Protein AF-A0A959HZF9-F1 (afdb_monomer_lite)

Foldseek 3Di:
DVVVVVVVVVVVVVVVPPPDDFFDKDFPDPDDDPPDDDDDPDWDWDQDPVRDIATPPDPTDMDTDDDDPDDPPDDDDDDDDHD

Structure (mmCIF, N/CA/C/O backbone):
data_AF-A0A959HZF9-F1
#
_entry.id   AF-A0A959HZF9-F1
#
loop_
_atom_site.group_PDB
_atom_site.id
_atom_site.type_symbol
_atom_site.label_atom_id
_atom_site.label_alt_id
_atom_site.label_comp_id
_atom_site.label_asym_id
_atom_site.label_entity_id
_atom_site.label_seq_id
_atom_site.pdbx_PDB_ins_code
_atom_site.Cartn_x
_atom_site.Cartn_y
_atom_site.Cartn_z
_atom_site.occupancy
_atom_site.B_iso_or_equiv
_atom_site.auth_seq_id
_atom_site.auth_comp_id
_atom_site.auth_asym_id
_atom_site.auth_atom_id
_atom_site.pdbx_PDB_model_num
ATOM 1 N N . MET A 1 1 ? -4.043 -8.209 50.930 1.00 60.91 1 MET A N 1
ATOM 2 C CA . MET A 1 1 ? -4.601 -9.075 49.861 1.00 60.91 1 MET A CA 1
ATOM 3 C C . MET A 1 1 ? -5.463 -8.310 48.856 1.00 60.91 1 MET A C 1
ATOM 5 O O . MET A 1 1 ? -5.142 -8.357 47.681 1.00 60.91 1 MET A O 1
ATOM 9 N N . LYS A 1 2 ? -6.470 -7.525 49.279 1.00 56.38 2 LYS A N 1
ATOM 10 C CA . LYS A 1 2 ? -7.315 -6.726 48.359 1.00 56.38 2 LYS A CA 1
ATOM 11 C C . LYS A 1 2 ? -6.530 -5.779 47.431 1.00 56.38 2 LYS A C 1
ATOM 13 O O . LYS A 1 2 ? -6.835 -5.712 46.251 1.00 56.38 2 LYS A O 1
ATOM 18 N N . LYS A 1 3 ? -5.481 -5.112 47.938 1.00 59.41 3 LYS A N 1
ATOM 19 C CA . LYS A 1 3 ? -4.611 -4.216 47.143 1.00 59.41 3 LYS A CA 1
ATOM 20 C C . LYS A 1 3 ? -3.777 -4.954 46.083 1.00 59.41 3 LYS A C 1
ATOM 22 O O . LYS A 1 3 ? -3.567 -4.417 45.007 1.00 59.41 3 LYS A O 1
ATOM 27 N N . LEU A 1 4 ? -3.353 -6.187 46.378 1.00 69.69 4 LEU A N 1
ATOM 28 C CA . LEU A 1 4 ? -2.607 -7.038 45.443 1.00 69.69 4 LEU A CA 1
ATOM 29 C C . LEU A 1 4 ? -3.531 -7.590 44.347 1.00 69.69 4 LEU A C 1
ATOM 31 O O . LEU A 1 4 ? -3.169 -7.588 43.177 1.00 69.69 4 LEU A O 1
ATOM 35 N N . LEU A 1 5 ? -4.758 -7.966 44.726 1.00 70.81 5 LEU A N 1
ATOM 36 C CA . LEU A 1 5 ? -5.807 -8.373 43.788 1.00 70.81 5 LEU A CA 1
ATOM 37 C C . LEU A 1 5 ? -6.198 -7.225 42.839 1.00 70.81 5 LEU A C 1
ATOM 39 O O . LEU A 1 5 ? -6.410 -7.446 41.652 1.00 70.81 5 LEU A O 1
ATOM 43 N N . LEU A 1 6 ? -6.250 -5.991 43.357 1.00 69.19 6 LEU A N 1
ATOM 44 C CA . LEU A 1 6 ? -6.536 -4.793 42.565 1.00 69.19 6 LEU A CA 1
ATOM 45 C C . LEU A 1 6 ? -5.406 -4.483 41.571 1.00 69.19 6 LEU A C 1
ATOM 47 O O . LEU A 1 6 ? -5.687 -4.168 40.420 1.00 69.19 6 LEU A O 1
ATOM 51 N N . LEU A 1 7 ? -4.142 -4.606 41.994 1.00 67.88 7 LEU A N 1
ATOM 52 C CA . LEU A 1 7 ? -2.980 -4.376 41.128 1.00 67.88 7 LEU A CA 1
ATOM 53 C C . LEU A 1 7 ? -2.941 -5.375 39.961 1.00 67.88 7 LEU A C 1
ATOM 55 O O . LEU A 1 7 ? -2.714 -4.979 38.822 1.00 67.88 7 LEU A O 1
ATOM 59 N N . LEU A 1 8 ? -3.232 -6.650 40.241 1.00 69.81 8 LEU A N 1
ATOM 60 C CA . LEU A 1 8 ? -3.302 -7.707 39.230 1.00 69.81 8 LEU A CA 1
ATOM 61 C C . LEU A 1 8 ? -4.479 -7.501 38.258 1.00 69.81 8 LEU A C 1
ATOM 63 O O . LEU A 1 8 ? -4.358 -7.754 37.065 1.00 69.81 8 LEU A O 1
ATOM 67 N N . ALA A 1 9 ? -5.616 -6.991 38.738 1.00 62.91 9 ALA A N 1
ATOM 68 C CA . ALA A 1 9 ? -6.760 -6.673 37.882 1.00 62.91 9 ALA A CA 1
ATOM 69 C C . ALA A 1 9 ? -6.507 -5.461 36.961 1.00 62.91 9 ALA A C 1
ATOM 71 O O . ALA A 1 9 ? -7.073 -5.389 35.869 1.00 62.91 9 ALA A O 1
ATOM 72 N N . VAL A 1 10 ? -5.664 -4.509 37.379 1.00 63.72 10 VAL A N 1
ATOM 73 C CA . VAL A 1 10 ? -5.289 -3.334 36.573 1.00 63.72 10 VAL A CA 1
ATOM 74 C C . VAL A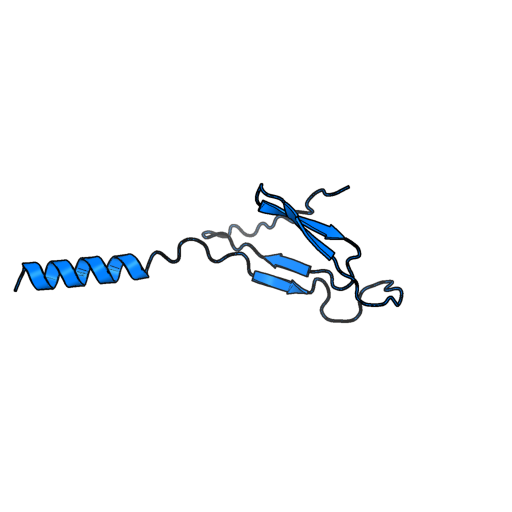 1 10 ? -4.301 -3.708 35.464 1.00 63.72 10 VAL A C 1
ATOM 76 O O . VAL A 1 10 ? -4.466 -3.241 34.337 1.00 63.72 10 VAL A O 1
ATOM 79 N N . THR A 1 11 ? -3.333 -4.592 35.726 1.00 60.97 11 THR A N 1
ATOM 80 C CA . THR A 1 11 ? -2.369 -5.035 34.702 1.00 60.97 11 THR A CA 1
ATOM 81 C C . THR A 1 11 ? -3.017 -5.888 33.608 1.00 60.97 11 THR A C 1
ATOM 83 O O . THR A 1 11 ? -2.675 -5.728 32.440 1.00 60.97 11 THR A O 1
ATOM 86 N N . VAL A 1 12 ? -4.018 -6.712 33.943 1.00 59.78 12 VAL A N 1
ATOM 87 C CA . VAL A 1 12 ? -4.763 -7.538 32.966 1.00 59.78 12 VAL A CA 1
ATOM 88 C C . VAL A 1 12 ? -5.607 -6.702 31.991 1.00 59.78 12 VAL A C 1
ATOM 90 O O . VAL A 1 12 ? -5.804 -7.102 30.847 1.00 59.78 12 VAL A O 1
ATOM 93 N N . LYS A 1 13 ? -6.095 -5.519 32.390 1.00 54.03 13 LYS A N 1
ATOM 94 C CA . LYS A 1 13 ? -6.854 -4.642 31.477 1.00 54.03 13 LYS A CA 1
ATOM 95 C C . LYS A 1 13 ? -5.972 -3.937 30.445 1.00 54.03 13 LYS A C 1
ATOM 97 O O . LYS A 1 13 ? -6.469 -3.568 29.386 1.00 54.03 13 LYS A O 1
ATOM 102 N N . MET A 1 14 ? -4.685 -3.752 30.739 1.00 56.12 14 MET A N 1
ATOM 103 C CA . MET A 1 14 ? -3.768 -2.991 29.887 1.00 56.12 14 MET A CA 1
ATOM 104 C C . MET A 1 14 ? -3.288 -3.799 28.669 1.00 56.12 14 MET A C 1
ATOM 106 O O . MET A 1 14 ? -3.024 -3.220 27.620 1.00 56.12 14 MET A O 1
ATOM 110 N N . THR A 1 15 ? -3.264 -5.132 28.759 1.00 53.72 15 THR A N 1
ATOM 111 C CA . THR A 1 15 ? -2.912 -6.036 27.647 1.00 53.72 15 THR A CA 1
ATOM 112 C C . THR A 1 15 ? -4.027 -6.242 26.618 1.00 53.72 15 THR A C 1
ATOM 114 O O . THR A 1 15 ? -3.759 -6.776 25.549 1.00 53.72 15 THR A O 1
ATOM 117 N N . LEU A 1 16 ? -5.258 -5.791 26.886 1.00 50.31 16 LEU A N 1
ATOM 118 C CA . LEU A 1 16 ? -6.369 -5.836 25.921 1.00 50.31 16 LEU A CA 1
ATOM 119 C C . LEU A 1 16 ? -6.499 -4.547 25.088 1.00 50.31 16 LEU A C 1
ATOM 121 O O . LEU A 1 16 ? -7.401 -4.434 24.260 1.00 50.31 16 LEU A O 1
ATOM 125 N N . LEU A 1 17 ? -5.589 -3.581 25.271 1.00 45.84 17 LEU A N 1
ATOM 126 C CA . LEU A 1 17 ? -5.479 -2.370 24.450 1.00 45.84 17 LEU A CA 1
ATOM 127 C C . LEU A 1 17 ? -4.614 -2.592 23.192 1.00 45.84 17 LEU A C 1
ATOM 129 O O . LEU A 1 17 ? -3.866 -1.712 22.774 1.00 45.84 17 LEU A O 1
ATOM 133 N N . SER A 1 18 ? -4.772 -3.730 22.515 1.00 51.12 18 SER A N 1
ATOM 134 C CA . SER A 1 18 ? -4.402 -3.863 21.096 1.00 51.12 18 SER A CA 1
ATOM 135 C C . SER A 1 18 ? -5.448 -3.124 20.249 1.00 51.12 18 SER A C 1
ATOM 137 O O . SER A 1 18 ? -6.250 -3.706 19.523 1.00 51.12 18 SER A O 1
ATOM 139 N N . GLY A 1 19 ? -5.532 -1.809 20.447 1.00 47.25 19 GLY A N 1
ATOM 140 C CA . GLY A 1 19 ? -6.425 -0.919 19.728 1.00 47.25 19 GLY A CA 1
ATOM 141 C C . GLY A 1 19 ? -5.860 -0.613 18.349 1.00 47.25 19 GLY A C 1
ATOM 142 O O . GLY A 1 19 ? -4.949 0.198 18.241 1.00 47.25 19 GLY A O 1
ATOM 143 N N . GLN A 1 20 ? -6.498 -1.200 17.333 1.00 50.25 20 GLN A N 1
ATOM 144 C CA . GLN A 1 20 ? -6.249 -1.069 15.890 1.00 50.25 20 GLN A CA 1
ATOM 145 C C . GLN A 1 20 ? -5.152 -2.000 15.366 1.00 50.25 20 GLN A C 1
ATOM 147 O O . GLN A 1 20 ? -3.992 -1.623 15.233 1.00 50.25 20 GLN A O 1
ATOM 152 N N . GLU A 1 21 ? -5.557 -3.218 15.004 1.00 56.78 21 GLU A N 1
ATOM 153 C CA . GLU A 1 21 ? -4.819 -3.997 14.014 1.00 56.78 21 GLU A CA 1
ATOM 154 C C . GLU A 1 21 ? -4.757 -3.151 12.735 1.00 56.78 21 GLU A C 1
ATOM 156 O O . GLU A 1 21 ? 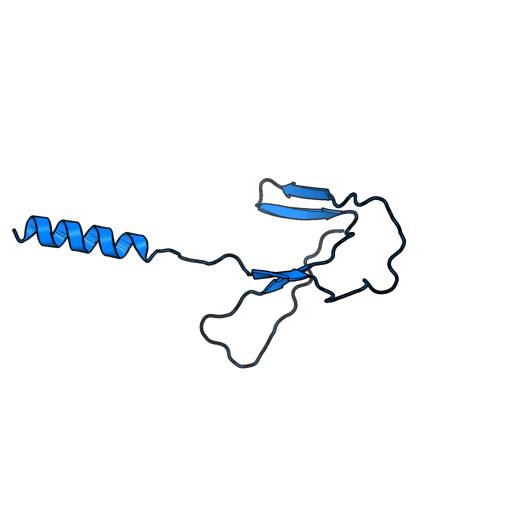-5.792 -2.792 12.163 1.00 56.78 21 GLU A O 1
ATOM 161 N N . GLY A 1 22 ? -3.550 -2.739 12.339 1.00 68.12 22 GLY A N 1
ATOM 162 C CA . GLY A 1 22 ? -3.325 -2.170 11.014 1.00 68.12 22 GLY A CA 1
ATOM 163 C C . GLY A 1 22 ? -3.888 -3.131 9.968 1.00 68.12 22 GLY A C 1
ATOM 164 O O . GLY A 1 22 ? -3.831 -4.344 10.157 1.00 68.12 22 GLY A O 1
ATOM 165 N N . GLY A 1 23 ? -4.501 -2.596 8.911 1.00 81.50 23 GLY A N 1
ATOM 166 C CA . GLY A 1 23 ? -5.173 -3.424 7.913 1.00 81.50 23 GLY A CA 1
ATOM 167 C C . GLY A 1 23 ? -4.260 -4.515 7.342 1.00 81.50 23 GLY A C 1
ATOM 168 O O . GLY A 1 23 ? -3.041 -4.355 7.253 1.00 81.50 23 GLY A O 1
ATOM 169 N N . GLU A 1 24 ? -4.860 -5.631 6.948 1.00 90.50 24 GLU A N 1
ATOM 170 C CA . GLU A 1 24 ? -4.133 -6.792 6.433 1.00 90.50 24 GLU A CA 1
ATOM 171 C C . GLU A 1 24 ? -3.800 -6.579 4.953 1.00 90.50 24 GLU A C 1
ATOM 173 O O . GLU A 1 24 ? -4.678 -6.218 4.170 1.00 90.50 24 GLU A O 1
ATOM 178 N N . THR A 1 25 ? -2.534 -6.745 4.565 1.00 90.88 25 THR A N 1
ATOM 179 C CA . THR A 1 25 ? -2.079 -6.458 3.195 1.00 90.88 25 THR A CA 1
ATOM 180 C C . THR A 1 25 ? -1.943 -7.737 2.383 1.00 90.88 25 THR A C 1
ATOM 182 O O . THR A 1 25 ? -1.335 -8.703 2.836 1.00 90.88 25 THR A O 1
ATOM 185 N N . PHE A 1 26 ? -2.479 -7.716 1.167 1.00 93.81 26 PHE A N 1
ATOM 186 C CA . PHE A 1 26 ? -2.505 -8.845 0.246 1.00 93.81 26 PHE A CA 1
ATOM 187 C C . PHE A 1 26 ? -1.989 -8.430 -1.136 1.00 93.81 26 PHE A C 1
ATOM 189 O O . PHE A 1 26 ? -2.161 -7.268 -1.521 1.00 93.81 26 PHE A O 1
ATOM 196 N N . PRO A 1 27 ? -1.416 -9.360 -1.921 1.00 93.94 27 PRO A N 1
ATOM 197 C CA . PRO A 1 27 ? -1.205 -9.149 -3.349 1.00 93.94 27 PRO A CA 1
ATOM 198 C C . PRO A 1 27 ? -2.526 -8.813 -4.043 1.00 93.94 27 PRO A C 1
ATOM 200 O O . PRO A 1 27 ? -3.547 -9.444 -3.777 1.00 93.94 27 PRO A O 1
ATOM 203 N N . LEU A 1 28 ? -2.510 -7.840 -4.954 1.00 94.31 28 LEU A N 1
ATOM 204 C CA . LEU A 1 28 ? -3.693 -7.494 -5.745 1.00 94.31 28 LEU A CA 1
ATOM 205 C C . LEU A 1 28 ? -4.091 -8.618 -6.701 1.00 94.31 28 LEU A C 1
ATOM 207 O O . LEU A 1 28 ? -5.277 -8.832 -6.945 1.00 94.31 28 LEU A O 1
ATOM 211 N N . TYR A 1 29 ? -3.101 -9.347 -7.211 1.00 94.12 29 TYR A N 1
ATOM 212 C CA . TYR A 1 29 ? -3.304 -10.473 -8.108 1.00 94.12 29 TYR A CA 1
ATOM 213 C C . TYR A 1 29 ? -2.772 -11.758 -7.459 1.00 94.12 29 TYR A C 1
ATOM 215 O O . TYR A 1 29 ? -1.681 -11.739 -6.893 1.00 94.12 29 TYR A O 1
ATOM 223 N N . PRO A 1 30 ? -3.504 -12.883 -7.550 1.00 90.06 30 PRO A N 1
ATOM 224 C CA . PRO A 1 30 ? -3.058 -14.171 -7.015 1.00 90.06 30 PRO A CA 1
ATOM 225 C C . PRO A 1 30 ? -1.995 -14.863 -7.887 1.00 90.06 30 PRO A C 1
ATOM 227 O O . PRO A 1 30 ? -1.435 -15.874 -7.474 1.00 90.06 30 PRO A O 1
ATOM 230 N N . GLY A 1 31 ? -1.745 -14.356 -9.097 1.00 89.88 31 GLY A N 1
ATOM 231 C CA . GLY A 1 31 ? -0.815 -14.922 -10.072 1.00 89.88 31 GLY A CA 1
ATOM 232 C C . GLY A 1 31 ? -0.125 -13.825 -10.877 1.00 89.88 31 GLY A C 1
ATOM 233 O O . GLY A 1 31 ? 0.256 -12.795 -10.324 1.00 89.88 31 GLY A O 1
ATOM 234 N N . GLU A 1 32 ? 0.026 -14.037 -12.183 1.00 90.94 32 GLU A N 1
ATOM 235 C CA . GLU A 1 32 ? 0.688 -13.068 -13.060 1.00 90.94 32 GLU A CA 1
ATOM 236 C C . GLU A 1 32 ? -0.023 -11.708 -13.062 1.00 90.94 32 GLU A C 1
ATOM 238 O O . GLU A 1 32 ? -1.252 -11.614 -13.130 1.00 90.94 32 GLU A O 1
ATOM 243 N N . ILE A 1 33 ? 0.771 -10.638 -12.999 1.00 91.88 33 ILE A N 1
ATOM 244 C CA . ILE A 1 33 ? 0.271 -9.266 -13.064 1.00 91.88 33 ILE A CA 1
ATOM 245 C C . ILE A 1 33 ? -0.122 -8.971 -14.522 1.00 91.88 33 ILE A C 1
ATOM 247 O O . ILE A 1 33 ? 0.718 -9.105 -15.419 1.00 91.88 33 ILE A O 1
ATOM 251 N N . PRO A 1 34 ? -1.366 -8.536 -14.797 1.00 93.19 34 PRO A N 1
ATOM 252 C CA . PRO A 1 34 ? -1.801 -8.237 -16.156 1.00 93.19 34 PRO A CA 1
ATOM 253 C C . PRO A 1 34 ? -0.912 -7.188 -16.833 1.00 93.19 34 PRO A C 1
ATOM 255 O O . PRO A 1 34 ? -0.655 -6.125 -16.269 1.00 93.19 34 PRO A O 1
ATOM 258 N N . ASN A 1 35 ? -0.486 -7.468 -18.069 1.00 91.69 35 ASN A N 1
ATOM 259 C CA . ASN A 1 35 ? 0.371 -6.589 -18.878 1.00 91.69 35 ASN A CA 1
ATOM 260 C C . ASN A 1 35 ? 1.716 -6.226 -18.221 1.00 91.69 35 ASN A C 1
ATOM 262 O O . ASN A 1 35 ? 2.279 -5.166 -18.517 1.00 91.69 35 ASN A O 1
ATOM 266 N N . PHE A 1 36 ? 2.236 -7.084 -17.338 1.00 89.12 36 PHE A N 1
ATOM 267 C CA . PHE A 1 36 ? 3.539 -6.873 -16.719 1.00 89.12 36 PHE A CA 1
ATOM 268 C C . PHE A 1 36 ? 4.637 -6.758 -17.777 1.00 89.12 36 PHE A C 1
ATOM 270 O O . PHE A 1 36 ? 4.803 -7.624 -18.638 1.00 89.12 36 PHE A O 1
ATOM 277 N N . LYS A 1 37 ? 5.405 -5.674 -17.699 1.00 86.94 37 LYS A N 1
ATOM 278 C CA . LYS A 1 37 ? 6.628 -5.500 -18.478 1.00 86.94 37 LYS A CA 1
ATOM 279 C C . LYS A 1 37 ? 7.788 -5.836 -17.564 1.00 86.94 37 LYS A C 1
ATOM 281 O O . LYS A 1 37 ? 7.913 -5.221 -16.509 1.00 86.94 37 LYS A O 1
ATOM 286 N N . ALA A 1 38 ? 8.611 -6.795 -17.977 1.00 84.69 38 ALA A N 1
ATOM 287 C CA . ALA A 1 38 ? 9.786 -7.183 -17.216 1.00 84.69 38 ALA A CA 1
ATOM 288 C C . ALA A 1 38 ? 10.652 -5.951 -16.916 1.00 84.69 38 ALA A C 1
ATOM 290 O O . ALA A 1 38 ? 11.045 -5.210 -17.820 1.00 84.69 38 ALA A O 1
ATOM 291 N N . SER A 1 39 ? 10.920 -5.744 -15.635 1.00 82.38 39 SER A N 1
ATOM 292 C CA . SER A 1 39 ? 11.800 -4.709 -15.120 1.00 82.38 39 SER A CA 1
ATOM 293 C C . SER A 1 39 ? 12.548 -5.272 -13.923 1.00 82.38 39 SER A C 1
ATOM 295 O O . SER A 1 39 ? 12.033 -6.147 -13.224 1.00 82.38 39 SER A O 1
ATOM 297 N N . GLU A 1 40 ? 13.732 -4.735 -13.648 1.00 80.75 40 GLU A N 1
ATOM 298 C CA . GLU A 1 40 ? 14.367 -4.959 -12.352 1.00 80.75 40 GLU A CA 1
ATOM 299 C C . GLU A 1 40 ? 13.414 -4.478 -11.239 1.00 80.75 40 GLU A C 1
ATOM 301 O O . GLU A 1 40 ? 12.801 -3.410 -11.385 1.00 80.75 40 GLU A O 1
ATOM 306 N N . PRO A 1 41 ? 13.220 -5.250 -10.155 1.00 66.88 41 PRO A N 1
ATOM 307 C CA . PRO A 1 41 ? 12.354 -4.845 -9.059 1.00 66.88 41 PRO A CA 1
ATOM 308 C C . PRO A 1 41 ? 12.972 -3.643 -8.341 1.00 66.88 41 PRO A C 1
ATOM 310 O O . PRO A 1 41 ? 13.899 -3.775 -7.546 1.00 66.88 41 PRO A O 1
ATOM 313 N N . LEU A 1 42 ? 12.442 -2.455 -8.633 1.00 77.06 42 LEU A N 1
ATOM 314 C CA . LEU A 1 42 ? 12.853 -1.193 -8.023 1.00 77.06 42 LEU A CA 1
ATOM 315 C C . LEU A 1 42 ? 11.649 -0.463 -7.421 1.00 77.06 42 LEU A C 1
ATOM 317 O O . LEU A 1 42 ? 11.482 0.734 -7.631 1.00 77.06 42 LEU A O 1
ATOM 321 N N . GLU A 1 43 ? 10.784 -1.175 -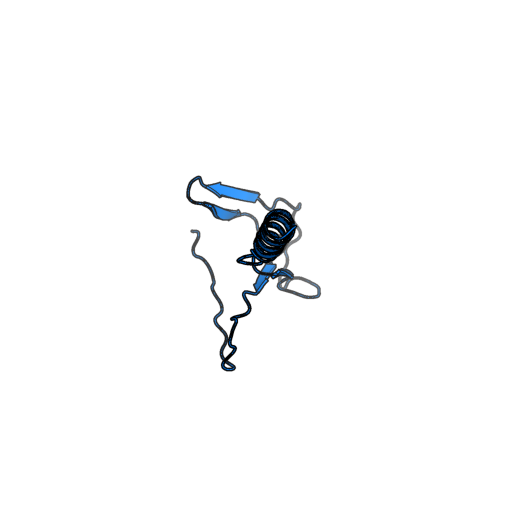6.693 1.00 87.12 43 GLU A N 1
ATOM 322 C CA . GLU A 1 43 ? 9.717 -0.494 -5.958 1.00 87.12 43 GLU A CA 1
ATOM 323 C C . GLU A 1 43 ? 10.333 0.420 -4.894 1.00 87.12 43 GLU A C 1
ATOM 325 O O . GLU A 1 43 ? 11.149 -0.004 -4.072 1.00 87.12 43 GLU A O 1
ATOM 330 N N . GLN A 1 44 ? 9.944 1.691 -4.921 1.00 88.50 44 GLN A N 1
ATOM 331 C CA . GLN A 1 44 ? 10.417 2.694 -3.978 1.00 88.50 44 GLN A CA 1
ATOM 332 C C . GLN A 1 44 ? 9.273 3.119 -3.077 1.00 88.50 44 GLN A C 1
ATOM 334 O O . GLN A 1 44 ? 8.199 3.474 -3.558 1.00 88.50 44 GLN A O 1
ATOM 339 N N . VAL A 1 45 ? 9.523 3.119 -1.769 1.00 88.19 45 VAL A N 1
ATOM 340 C CA . VAL A 1 45 ? 8.562 3.568 -0.762 1.00 88.19 45 VAL A CA 1
ATOM 341 C C . VAL A 1 45 ? 9.165 4.741 -0.001 1.00 88.19 45 VAL A C 1
ATOM 343 O O . VAL A 1 45 ? 10.099 4.572 0.780 1.00 88.19 45 VAL A O 1
ATOM 346 N N . GLU A 1 46 ? 8.599 5.927 -0.191 1.00 89.19 46 GLU A N 1
ATOM 347 C CA . GLU A 1 46 ? 8.917 7.116 0.595 1.00 89.19 46 GLU A CA 1
ATOM 348 C C . GLU A 1 46 ? 7.832 7.314 1.656 1.00 89.19 46 GLU A C 1
ATOM 350 O O . GLU A 1 46 ? 6.645 7.390 1.340 1.00 89.19 46 GLU A O 1
ATOM 355 N N . THR A 1 47 ? 8.223 7.404 2.928 1.00 89.38 47 THR A N 1
ATOM 356 C CA . THR A 1 47 ? 7.301 7.790 4.006 1.00 89.38 47 THR A CA 1
ATOM 357 C C . THR A 1 47 ? 7.592 9.226 4.401 1.00 89.38 47 THR A C 1
ATOM 359 O O . THR A 1 47 ? 8.660 9.527 4.933 1.00 89.38 47 THR A O 1
ATOM 362 N N . ARG A 1 48 ? 6.644 10.122 4.134 1.00 85.00 48 ARG A N 1
ATOM 363 C CA . ARG A 1 48 ? 6.767 11.540 4.475 1.00 85.00 48 ARG A CA 1
ATOM 364 C C . ARG A 1 48 ? 6.543 11.772 5.974 1.00 85.00 48 ARG A C 1
ATOM 366 O O . ARG A 1 48 ? 5.887 10.958 6.626 1.00 85.00 48 ARG A O 1
ATOM 373 N N . PRO A 1 49 ? 7.001 12.910 6.535 1.00 88.56 49 P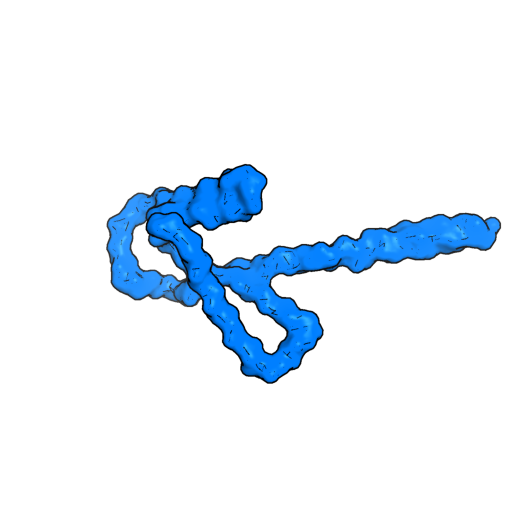RO A N 1
ATOM 374 C CA . PRO A 1 49 ? 6.826 13.224 7.959 1.00 88.56 49 PRO A CA 1
ATOM 375 C C . PRO A 1 49 ? 5.367 13.233 8.443 1.00 88.56 49 PRO A C 1
ATOM 377 O O . PRO A 1 49 ? 5.110 13.027 9.623 1.00 88.56 49 PRO A O 1
ATOM 380 N N . ASN A 1 50 ? 4.404 13.447 7.540 1.00 84.38 50 ASN A N 1
ATOM 381 C CA . ASN A 1 50 ? 2.968 13.383 7.831 1.00 84.38 50 ASN A CA 1
ATOM 382 C C . ASN A 1 50 ? 2.400 11.945 7.845 1.00 84.38 50 ASN A C 1
ATOM 384 O O . ASN A 1 50 ? 1.187 11.773 7.933 1.00 84.38 50 ASN A O 1
ATOM 388 N N . GLY A 1 51 ? 3.249 10.920 7.714 1.00 81.06 51 GLY A N 1
ATOM 389 C CA . GLY A 1 51 ? 2.858 9.510 7.665 1.00 81.06 51 GLY A CA 1
ATOM 390 C C . GLY A 1 51 ? 2.319 9.045 6.310 1.00 81.06 51 GLY A C 1
ATOM 391 O O . GLY A 1 51 ? 1.980 7.871 6.163 1.00 81.06 51 GLY A O 1
ATOM 392 N N . GLN A 1 52 ? 2.245 9.925 5.306 1.00 81.75 52 GLN A N 1
ATOM 393 C CA . GLN A 1 52 ? 1.821 9.542 3.965 1.00 81.75 52 GLN A CA 1
ATOM 394 C C . GLN A 1 52 ? 2.920 8.730 3.280 1.00 81.75 52 GLN A C 1
ATOM 396 O O . GLN A 1 52 ? 4.083 9.137 3.242 1.00 81.75 52 GLN A O 1
ATOM 401 N N . ARG A 1 53 ? 2.529 7.592 2.706 1.00 85.00 53 ARG A N 1
ATOM 402 C CA . ARG A 1 53 ? 3.409 6.747 1.901 1.00 85.00 53 ARG A CA 1
ATOM 403 C C . ARG A 1 53 ? 3.224 7.075 0.425 1.00 85.00 53 ARG A C 1
ATOM 405 O O . ARG A 1 53 ? 2.096 7.089 -0.059 1.00 85.00 53 ARG A O 1
ATOM 412 N N . PHE A 1 54 ? 4.327 7.313 -0.266 1.00 87.00 54 PHE A N 1
ATOM 413 C CA . PHE A 1 54 ? 4.403 7.400 -1.719 1.00 87.00 54 PHE A CA 1
ATOM 414 C C . PHE A 1 54 ? 5.107 6.153 -2.228 1.00 87.00 54 PHE A C 1
ATOM 416 O O . PHE A 1 54 ? 6.171 5.796 -1.723 1.00 87.00 54 PHE A O 1
ATOM 423 N N . ILE A 1 55 ? 4.483 5.477 -3.187 1.00 87.19 55 ILE A N 1
ATOM 424 C CA . ILE A 1 55 ? 5.009 4.254 -3.784 1.00 87.19 55 ILE A CA 1
ATOM 425 C C . ILE A 1 55 ? 5.222 4.537 -5.265 1.00 87.19 55 ILE A C 1
ATOM 427 O O . ILE A 1 55 ? 4.271 4.879 -5.965 1.00 87.19 55 ILE A O 1
ATOM 431 N N . SER A 1 56 ? 6.462 4.397 -5.717 1.00 87.19 56 SER A N 1
ATOM 432 C CA . SER A 1 56 ? 6.869 4.621 -7.105 1.00 87.19 56 SER A CA 1
ATOM 433 C C . SER A 1 56 ? 7.407 3.330 -7.705 1.00 87.19 56 SER A C 1
ATOM 435 O O . SER A 1 56 ? 7.922 2.474 -6.984 1.00 87.19 56 SER A O 1
ATOM 437 N N . TYR A 1 57 ? 7.307 3.203 -9.033 1.00 87.81 57 TYR A N 1
ATOM 438 C CA . TYR A 1 57 ? 7.765 2.022 -9.775 1.00 87.81 57 TYR A CA 1
ATOM 439 C C . TYR A 1 57 ? 7.161 0.715 -9.234 1.00 87.81 57 TYR A C 1
ATOM 441 O O . TYR A 1 57 ? 7.867 -0.265 -9.000 1.00 87.81 57 TYR A O 1
ATOM 449 N N . THR A 1 58 ? 5.844 0.709 -8.999 1.00 87.38 58 THR A N 1
ATOM 450 C CA . THR A 1 58 ? 5.131 -0.457 -8.463 1.00 87.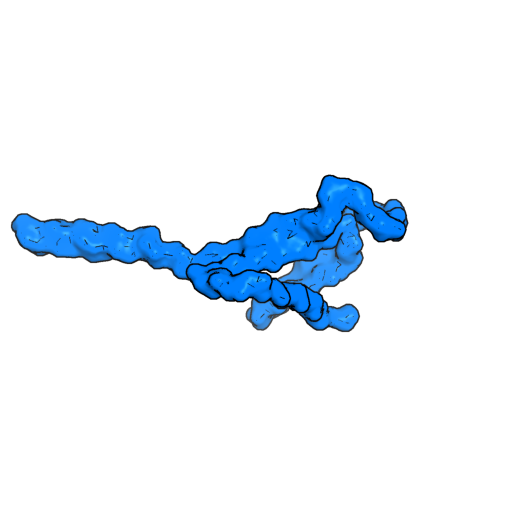38 58 THR A CA 1
ATOM 451 C C . THR A 1 58 ? 5.361 -1.684 -9.340 1.00 87.38 58 THR A C 1
ATOM 453 O O . THR A 1 58 ? 4.919 -1.733 -10.488 1.00 87.38 58 THR A O 1
ATOM 456 N N . THR A 1 59 ? 6.029 -2.688 -8.777 1.00 89.56 59 THR A N 1
ATOM 457 C CA . THR A 1 59 ? 6.285 -3.984 -9.431 1.00 89.56 59 THR A CA 1
ATOM 458 C C . THR A 1 59 ? 5.477 -5.108 -8.796 1.00 89.56 59 THR A C 1
ATOM 460 O O . THR A 1 59 ? 5.243 -6.125 -9.441 1.00 89.56 59 THR A O 1
ATOM 463 N N . GLN A 1 60 ? 5.003 -4.916 -7.561 1.00 88.88 60 GLN A N 1
ATOM 464 C CA . GLN A 1 60 ? 4.210 -5.886 -6.811 1.00 88.88 60 GLN A CA 1
ATOM 465 C C . GLN A 1 60 ? 2.972 -5.184 -6.227 1.00 88.88 60 GLN A C 1
ATOM 467 O O . GLN A 1 60 ? 2.980 -4.759 -5.072 1.00 88.88 60 GLN A O 1
ATOM 472 N N . PRO A 1 61 ? 1.895 -5.004 -7.014 1.00 89.88 61 PRO A N 1
ATOM 473 C CA . PRO A 1 61 ? 0.713 -4.292 -6.552 1.00 89.88 61 PRO A CA 1
ATOM 474 C C . PRO A 1 61 ? 0.034 -5.048 -5.404 1.00 89.88 61 PRO A C 1
ATOM 476 O O . PRO A 1 61 ? -0.178 -6.261 -5.469 1.00 89.88 61 PRO A O 1
ATOM 479 N N . THR A 1 62 ? -0.349 -4.311 -4.364 1.00 92.12 62 THR A N 1
ATOM 480 C CA . THR A 1 62 ? -1.014 -4.836 -3.164 1.00 92.12 62 THR A CA 1
ATOM 481 C C . THR A 1 62 ? -2.264 -4.025 -2.830 1.00 92.12 62 THR A C 1
ATOM 483 O O . THR A 1 62 ? -2.429 -2.894 -3.288 1.00 92.12 62 THR A O 1
ATOM 486 N N . TYR A 1 63 ? -3.154 -4.595 -2.019 1.00 92.75 63 TYR A N 1
ATOM 487 C CA . TYR A 1 63 ? -4.234 -3.867 -1.353 1.00 92.75 63 TYR A CA 1
ATOM 488 C C . TYR A 1 63 ? -4.220 -4.157 0.143 1.00 92.75 63 TYR A C 1
ATOM 490 O O . TYR A 1 63 ? -3.778 -5.218 0.583 1.00 92.75 63 TYR A O 1
ATOM 498 N N . THR A 1 64 ? -4.751 -3.222 0.927 1.00 91.88 64 THR A N 1
ATOM 499 C CA . THR A 1 64 ? -4.884 -3.375 2.375 1.00 91.88 64 THR A CA 1
ATOM 500 C C . THR A 1 64 ? -6.359 -3.456 2.755 1.00 91.88 64 THR A C 1
ATOM 502 O O . THR A 1 64 ? -7.148 -2.561 2.449 1.00 91.88 64 THR A O 1
ATOM 505 N N . LEU A 1 65 ? -6.739 -4.538 3.427 1.00 93.38 65 LEU A N 1
ATOM 506 C CA . LEU A 1 65 ? -8.090 -4.797 3.894 1.00 93.38 65 LEU A CA 1
ATOM 507 C C . LEU A 1 65 ? -8.293 -4.223 5.296 1.00 93.38 65 LEU A C 1
ATOM 509 O O . LEU A 1 65 ? -7.695 -4.675 6.272 1.00 93.38 65 LEU A O 1
ATOM 513 N N . PHE A 1 66 ? -9.227 -3.283 5.402 1.00 91.75 66 PHE A N 1
ATOM 514 C CA . PHE A 1 66 ? -9.706 -2.754 6.675 1.00 91.75 66 PHE A CA 1
ATOM 515 C C . PHE A 1 66 ? -11.099 -3.317 6.963 1.00 91.75 66 PHE A C 1
ATOM 517 O O . PHE A 1 66 ? -12.093 -2.870 6.389 1.00 91.75 66 PHE A O 1
ATOM 524 N N . LYS A 1 67 ? -11.186 -4.322 7.842 1.00 91.25 67 LYS A N 1
ATOM 525 C CA . LYS A 1 67 ? -12.475 -4.925 8.218 1.00 91.25 67 LYS A CA 1
ATOM 526 C C . LYS A 1 67 ? -13.199 -4.027 9.234 1.00 91.25 67 LYS A C 1
ATOM 528 O O . LYS A 1 67 ? -12.647 -3.753 10.301 1.00 91.25 67 LYS A O 1
ATOM 533 N N . PRO A 1 68 ? -14.437 -3.574 8.961 1.00 90.25 68 PRO A N 1
ATOM 534 C CA . PRO A 1 68 ? -15.199 -2.805 9.936 1.00 90.25 68 PRO A CA 1
ATOM 535 C C . PRO A 1 68 ? -15.638 -3.699 11.101 1.00 90.25 68 PRO A C 1
ATOM 537 O O . PRO A 1 68 ? -16.000 -4.857 10.909 1.00 90.25 68 PRO A O 1
ATOM 540 N N . LYS A 1 69 ? -15.709 -3.134 12.313 1.00 90.25 69 LYS A N 1
ATOM 541 C CA . LYS A 1 69 ? -16.193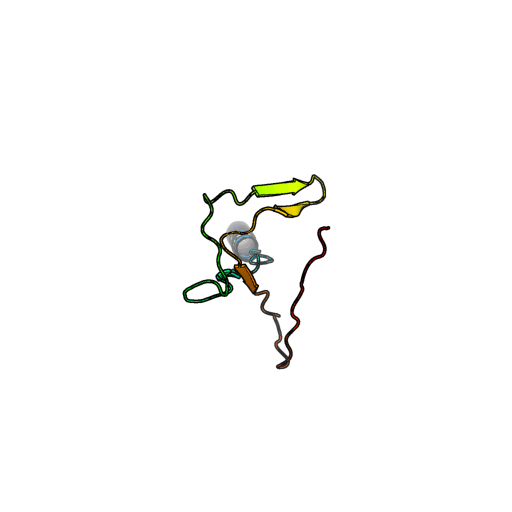 -3.856 13.509 1.00 90.25 69 LYS A CA 1
ATOM 542 C C . LYS A 1 69 ? -17.631 -4.371 13.371 1.00 90.25 69 LYS A C 1
ATOM 544 O O . LYS A 1 69 ? -18.004 -5.323 14.045 1.00 90.25 69 LYS A O 1
ATOM 549 N N . ARG A 1 70 ? -18.453 -3.714 12.546 1.00 92.38 70 ARG A N 1
ATOM 550 C CA . ARG A 1 70 ? -19.842 -4.101 12.259 1.00 92.38 70 ARG A CA 1
ATOM 551 C C . ARG A 1 70 ? -20.079 -4.042 10.747 1.00 92.38 70 ARG A C 1
ATOM 553 O O . ARG A 1 70 ? -20.418 -2.971 10.245 1.00 92.38 70 ARG A O 1
ATOM 560 N N . PRO A 1 71 ? -19.842 -5.140 10.016 1.00 93.50 71 PRO A N 1
ATOM 561 C CA . PRO A 1 71 ? -20.087 -5.197 8.579 1.00 93.50 71 PRO A CA 1
ATOM 562 C C . PRO A 1 71 ? -21.577 -5.029 8.257 1.00 93.50 71 PRO A C 1
ATOM 564 O O . PRO A 1 71 ? -22.426 -5.567 8.962 1.00 93.50 71 PRO A O 1
ATOM 567 N N . ASN A 1 72 ? -21.890 -4.313 7.177 1.00 96.50 72 ASN A N 1
ATOM 568 C CA . ASN A 1 72 ? -23.256 -4.124 6.669 1.00 96.50 72 ASN A CA 1
ATOM 569 C C . ASN A 1 72 ? -23.445 -4.676 5.240 1.00 96.50 72 ASN A C 1
ATOM 571 O O . ASN A 1 72 ? -24.424 -4.348 4.580 1.00 96.50 72 ASN A O 1
ATOM 575 N N . GLY A 1 73 ? -22.493 -5.475 4.748 1.00 96.56 73 GLY A N 1
ATOM 576 C CA . GLY A 1 73 ? -22.505 -6.028 3.389 1.00 96.56 73 GLY A CA 1
ATOM 577 C C . GLY A 1 73 ? -21.975 -5.091 2.297 1.00 96.56 73 GLY A C 1
ATOM 578 O O . GLY A 1 73 ? -21.900 -5.508 1.147 1.00 96.56 73 GLY A O 1
ATOM 579 N N . MET A 1 74 ? -21.576 -3.859 2.627 1.00 96.75 74 MET A N 1
ATOM 580 C CA . MET A 1 74 ? -20.969 -2.924 1.674 1.00 96.75 74 MET A CA 1
ATOM 581 C C . MET A 1 74 ? -19.438 -2.927 1.773 1.00 96.75 74 MET A C 1
ATOM 583 O O . MET A 1 74 ? -18.872 -3.180 2.838 1.00 96.75 74 MET A O 1
ATOM 587 N N . ALA A 1 75 ? -18.773 -2.583 0.668 1.00 95.00 75 ALA A N 1
ATOM 588 C CA . ALA A 1 75 ? -17.327 -2.395 0.595 1.00 95.00 75 ALA A CA 1
ATOM 589 C C . ALA A 1 75 ? -16.984 -1.076 -0.112 1.00 95.00 75 ALA A C 1
ATOM 591 O O . ALA A 1 75 ? -17.747 -0.596 -0.950 1.00 95.00 75 ALA A O 1
ATOM 592 N N . VAL A 1 76 ? -15.825 -0.504 0.224 1.00 94.44 76 VAL A N 1
ATOM 593 C CA . VAL A 1 76 ? -15.273 0.698 -0.415 1.00 94.44 76 VAL A CA 1
ATOM 594 C C . VAL A 1 76 ? -13.855 0.388 -0.872 1.00 94.44 76 VAL A C 1
ATOM 596 O O . VAL A 1 76 ? -13.042 -0.085 -0.080 1.00 94.44 76 VAL A O 1
ATOM 599 N N . VAL A 1 77 ? -13.560 0.672 -2.139 1.00 94.81 77 VAL A N 1
ATOM 600 C CA . VAL A 1 77 ? -12.198 0.619 -2.680 1.00 94.81 77 VAL A CA 1
ATOM 601 C C . VAL A 1 77 ? -11.616 2.024 -2.622 1.00 94.81 77 VAL A C 1
ATOM 603 O O . VAL A 1 77 ? -12.187 2.958 -3.181 1.00 94.81 77 VAL A O 1
ATOM 606 N N . ILE A 1 78 ? -10.492 2.174 -1.924 1.00 91.38 78 ILE A N 1
ATOM 607 C CA . ILE A 1 78 ? -9.781 3.447 -1.805 1.00 91.38 78 ILE A CA 1
ATOM 608 C C . ILE A 1 78 ? -8.543 3.370 -2.691 1.00 91.38 78 ILE A C 1
ATOM 610 O O . ILE A 1 78 ? -7.604 2.642 -2.381 1.00 91.38 78 ILE A O 1
ATOM 614 N N . CYS A 1 79 ? -8.542 4.145 -3.772 1.00 89.56 79 CYS A N 1
ATOM 615 C CA . CYS A 1 79 ? -7.360 4.381 -4.594 1.00 89.56 79 CYS A CA 1
ATOM 616 C C . CYS A 1 79 ? -6.735 5.706 -4.137 1.00 89.56 79 CYS A C 1
ATOM 618 O O . CYS A 1 79 ? -7.258 6.764 -4.500 1.00 89.56 79 CYS A O 1
ATOM 620 N N . PRO A 1 80 ? -5.694 5.690 -3.283 1.00 82.38 80 PRO A N 1
ATOM 621 C CA . PRO A 1 80 ? -5.078 6.925 -2.814 1.00 82.38 80 PRO A CA 1
ATOM 622 C C . PRO A 1 80 ? -4.489 7.712 -3.992 1.00 82.38 80 PRO A C 1
ATOM 624 O O . PRO A 1 80 ? -3.966 7.134 -4.942 1.00 82.38 80 PRO A O 1
ATOM 627 N N . GLY A 1 81 ? -4.574 9.042 -3.922 1.00 79.06 81 GLY A N 1
ATOM 628 C CA . GLY A 1 81 ? -3.872 9.920 -4.859 1.00 79.06 81 GLY A CA 1
ATOM 629 C C . GLY A 1 81 ? -2.357 9.896 -4.630 1.00 79.06 81 GLY A C 1
ATOM 630 O O . GLY A 1 81 ? -1.885 9.444 -3.587 1.00 79.06 81 GLY A O 1
ATOM 631 N N . GLY A 1 82 ? -1.590 10.415 -5.587 1.00 68.56 82 GLY A N 1
ATOM 632 C CA . GLY A 1 82 ? -0.126 10.372 -5.506 1.00 68.56 82 GLY A CA 1
ATOM 633 C C . GLY A 1 82 ? 0.623 11.178 -6.563 1.00 68.56 82 GLY A C 1
ATOM 634 O O . GLY A 1 82 ? 1.738 11.590 -6.276 1.00 68.56 82 GLY A O 1
ATOM 635 N N . GLY A 1 83 ? -0.004 11.495 -7.702 1.00 54.78 83 GLY A N 1
ATOM 636 C CA . GLY A 1 83 ? 0.681 12.180 -8.803 1.00 54.78 83 GLY A CA 1
ATOM 637 C C . GLY A 1 83 ? 1.553 11.211 -9.577 1.00 54.78 83 GLY A C 1
ATOM 638 O O . GLY A 1 83 ? 2.660 10.908 -9.091 1.00 54.78 83 GLY A O 1
#

Sequence (83 aa):
MKKLLLLLAVTVKMTLLSGQEGGETFPLYPGEIPNFKASEPLEQVETRPNGQRFISYTTQPTYTLFKPKRPNGMAVVICPGGG

Radius of gyration: 20.87 Å; chains: 1; bounding box: 38×28×69 Å

pLDDT: mean 80.38, std 14.63, range [45.84, 96.75]

Secondary structure (DSSP, 8-state):
-HHHHHHHHHHHHHTT-----PPEEEESSSSSPTTPPP-----EEEE-TTS-EEEES-SS-EEEE---SS--S----------